Protein AF-A0A8H8R1P2-F1 (afdb_monomer)

Secondary structure (DSSP, 8-state):
----TTPPP-HHHHHHIIIIIIIIIIIT-TTS-S--TTS-----HHHHHHHHHHHHTT-

Radius of gyration: 12.66 Å; Cα contacts (8 Å, |Δi|>4): 32; chains: 1; bounding box: 28×23×30 Å

Solvent-accessible surface area (backbone atoms only — not comparable to full-atom values): 3798 Å² total; per-residue (Å²): 135,90,75,65,94,84,61,72,89,53,66,66,58,54,49,46,46,45,58,68,36,43,41,55,56,35,67,66,28,91,86,44,74,83,71,57,80,90,73,55,68,79,92,40,68,69,38,51,55,51,49,52,56,55,55,56,73,78,106

Sequence (59 aa):
MLTDTGTLNMRNVLHQIYVNLWVEYVVKNPICPVEHPGGEGVANEKFEMGLETFVKGFV

InterPro domains:
  IPR007233 Trafficking protein particle complex subunit [PF04099] (1-56)
  IPR007233 Trafficking protein particle complex subunit [PTHR23249] (1-57)
  IPR011012 Longin-like domain superfamily [SSF64356] (1-58)

Nearest PDB structures (foldseek):
  2j3t-assembly1_C  TM=9.208E-01  e=4.135E-03  Mus musculus
  7u05-assembly1_G  TM=8.401E-01  e=9.952E-02  Saccharomyces cerevisiae
  7e2d-assembly1_D  TM=8.452E-01  e=6.438E-01  Saccharomyces cerevisiae S288C

pLDDT: mean 82.33, std 10.24, range [56.78, 93.12]

Mean predicted aligned error: 5.78 Å

Foldseek 3Di:
DDDDPPDDDCPVVVVCLCPVQCCVQAVPPPPFDNDDPPPPPRPGVSSVVVVVVSVVVVD

Structure (mmCIF, N/CA/C/O backbone):
data_AF-A0A8H8R1P2-F1
#
_entry.id   AF-A0A8H8R1P2-F1
#
loop_
_atom_site.group_PDB
_atom_site.id
_atom_site.type_symbol
_atom_site.label_atom_id
_atom_site.label_alt_id
_atom_site.label_comp_id
_atom_site.label_asym_id
_atom_site.label_entity_id
_atom_site.label_seq_id
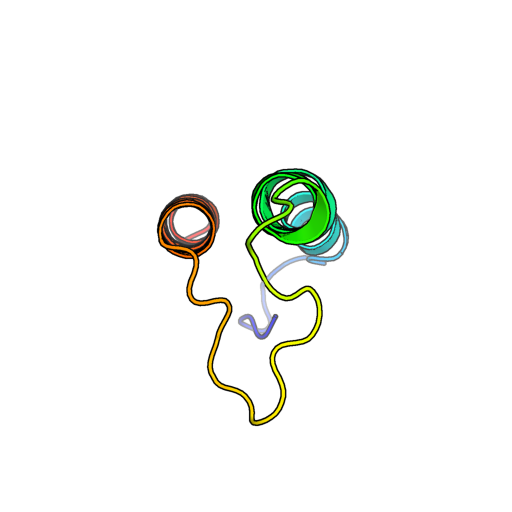_atom_site.pdbx_PDB_ins_code
_atom_site.Cartn_x
_atom_site.Cartn_y
_atom_site.Cartn_z
_atom_site.occupancy
_atom_site.B_iso_or_equiv
_atom_site.auth_seq_id
_atom_site.auth_comp_id
_atom_site.auth_asym_id
_atom_site.auth_atom_id
_atom_site.pdbx_PDB_model_num
ATOM 1 N N . MET A 1 1 ? -8.517 -3.428 1.019 1.00 80.31 1 MET A N 1
ATOM 2 C CA . MET A 1 1 ? -7.939 -3.708 2.348 1.00 80.31 1 MET A CA 1
ATOM 3 C C . MET A 1 1 ? -9.081 -4.132 3.243 1.00 80.31 1 MET A C 1
ATOM 5 O O . MET A 1 1 ? -10.057 -3.397 3.319 1.00 80.31 1 MET A O 1
ATOM 9 N N . LEU A 1 2 ? -9.006 -5.338 3.798 1.00 86.62 2 LEU A N 1
ATOM 10 C CA . LEU A 1 2 ? -9.971 -5.813 4.785 1.00 86.62 2 LEU A CA 1
ATOM 11 C C . LEU A 1 2 ? -9.444 -5.426 6.167 1.00 86.62 2 LEU A C 1
ATOM 13 O O . LEU A 1 2 ? -8.261 -5.613 6.437 1.00 86.62 2 LEU A O 1
ATOM 17 N N . THR A 1 3 ? -10.311 -4.861 6.996 1.00 87.38 3 THR A N 1
ATOM 18 C CA . THR A 1 3 ? -10.014 -4.422 8.365 1.00 87.38 3 THR A CA 1
ATOM 19 C C . THR A 1 3 ? -11.132 -4.894 9.288 1.00 87.38 3 THR A C 1
ATOM 21 O O . THR A 1 3 ? -12.163 -5.382 8.816 1.00 87.38 3 THR A O 1
ATOM 24 N N . ASP A 1 4 ? -10.955 -4.750 10.599 1.00 89.69 4 ASP A N 1
ATOM 25 C CA . ASP A 1 4 ? -12.056 -4.920 11.542 1.00 89.69 4 ASP A CA 1
ATOM 26 C C . ASP A 1 4 ? -13.130 -3.826 11.351 1.00 89.69 4 ASP A C 1
ATOM 28 O O . ASP A 1 4 ? -12.913 -2.811 10.683 1.00 89.69 4 ASP A O 1
ATOM 32 N N . THR A 1 5 ? -14.306 -4.032 11.944 1.00 88.88 5 THR A N 1
ATOM 33 C CA . THR A 1 5 ? -15.464 -3.133 11.803 1.00 88.88 5 THR A CA 1
ATOM 34 C C . THR A 1 5 ? -15.352 -1.827 12.595 1.00 88.88 5 THR A C 1
ATOM 36 O O . THR A 1 5 ? -16.163 -0.930 12.379 1.00 88.88 5 THR A O 1
ATOM 39 N N . GLY A 1 6 ? -14.407 -1.720 13.533 1.00 88.50 6 GLY A N 1
ATOM 40 C CA . GLY A 1 6 ? -14.124 -0.502 14.300 1.00 88.50 6 GLY A CA 1
ATOM 41 C C . GLY A 1 6 ? -13.119 0.424 13.616 1.00 88.50 6 GLY A C 1
ATOM 42 O O . GLY A 1 6 ? -12.995 1.590 13.995 1.00 88.50 6 GLY A O 1
ATOM 43 N N . THR A 1 7 ? -12.428 -0.069 12.591 1.00 86.31 7 THR A N 1
ATOM 44 C CA . THR A 1 7 ? -11.445 0.703 11.843 1.00 86.31 7 THR A CA 1
ATOM 45 C C . THR A 1 7 ? -12.096 1.820 11.013 1.00 86.31 7 THR A C 1
ATOM 47 O O . THR A 1 7 ? -13.075 1.623 10.290 1.00 86.31 7 THR A O 1
ATOM 50 N N . LEU A 1 8 ? -11.518 3.023 11.108 1.00 87.62 8 LEU A N 1
ATOM 51 C CA . LEU A 1 8 ? -11.919 4.202 10.337 1.00 87.62 8 LEU A CA 1
ATOM 52 C C . LEU A 1 8 ? -11.685 4.012 8.829 1.00 87.62 8 LEU A C 1
ATOM 54 O O . LEU A 1 8 ? -10.958 3.129 8.386 1.00 87.62 8 LEU A O 1
ATOM 58 N N . ASN A 1 9 ? -12.271 4.893 8.017 1.00 87.38 9 ASN A N 1
ATOM 59 C CA . ASN A 1 9 ? -12.114 4.858 6.565 1.00 87.38 9 ASN A CA 1
ATOM 60 C C . ASN A 1 9 ? -10.632 4.862 6.132 1.00 87.38 9 ASN A C 1
ATOM 62 O O . ASN A 1 9 ? -9.909 5.835 6.340 1.00 87.38 9 ASN A O 1
ATOM 66 N N . MET A 1 10 ? -10.225 3.807 5.427 1.00 89.69 10 MET A N 1
ATOM 67 C CA . MET A 1 10 ? -8.851 3.589 4.967 1.00 89.69 10 MET A CA 1
ATOM 68 C C . MET A 1 10 ? -8.541 4.171 3.579 1.00 89.69 10 MET A C 1
ATOM 70 O O . MET A 1 10 ? -7.481 3.894 3.020 1.00 89.69 10 MET A O 1
ATOM 74 N N . ARG A 1 11 ? -9.415 5.004 2.991 1.00 91.88 11 ARG A N 1
ATOM 75 C CA . ARG A 1 11 ? -9.188 5.587 1.651 1.00 91.88 11 ARG A CA 1
ATOM 76 C C . ARG A 1 11 ? -7.852 6.325 1.537 1.00 91.88 11 ARG A C 1
ATOM 78 O O . ARG A 1 11 ? -7.144 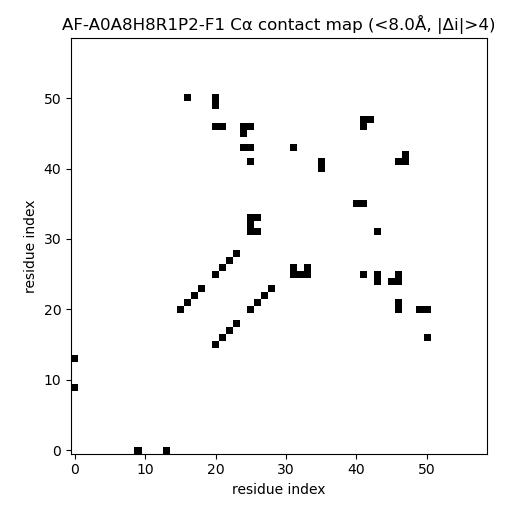6.147 0.550 1.00 91.88 11 ARG A O 1
ATOM 85 N N . ASN A 1 12 ? -7.501 7.128 2.541 1.00 90.88 12 ASN A N 1
ATOM 86 C CA . ASN A 1 12 ? -6.240 7.875 2.542 1.00 90.88 12 ASN A CA 1
ATOM 87 C C . ASN A 1 12 ? -5.031 6.941 2.662 1.00 90.88 12 ASN A C 1
ATOM 89 O O . ASN A 1 12 ? -4.033 7.150 1.980 1.00 90.88 12 ASN A O 1
ATOM 93 N N . VAL A 1 13 ? -5.147 5.88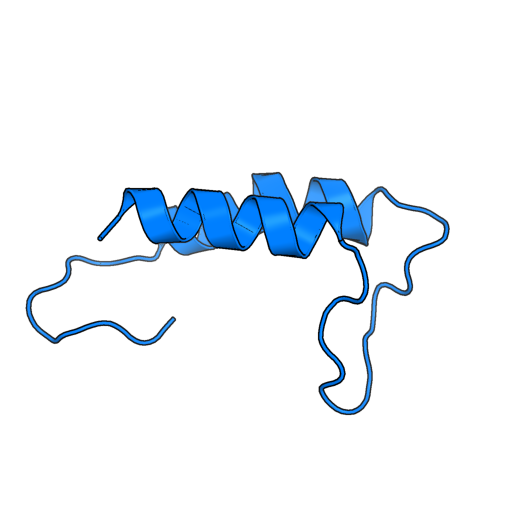4 3.468 1.00 91.25 13 VAL A N 1
ATOM 94 C CA . VAL A 1 13 ? -4.098 4.872 3.648 1.00 91.25 13 VAL A CA 1
ATOM 95 C C . VAL A 1 13 ? -3.872 4.096 2.350 1.00 91.25 13 VAL A C 1
ATOM 97 O O . VAL A 1 13 ? -2.741 3.966 1.892 1.00 91.25 13 VAL A O 1
ATOM 100 N N . LEU A 1 14 ? -4.946 3.672 1.681 1.00 92.19 14 LEU A N 1
ATOM 101 C CA . LEU A 1 14 ? -4.873 3.045 0.358 1.00 92.19 14 LEU A CA 1
ATOM 102 C C . LEU A 1 14 ? -4.222 3.964 -0.681 1.00 92.19 14 LEU A C 1
ATOM 104 O O . LEU A 1 14 ? -3.401 3.514 -1.478 1.00 92.19 14 LEU A O 1
ATOM 108 N N . HIS A 1 15 ? -4.554 5.256 -0.659 1.00 93.12 15 HIS A N 1
ATOM 109 C CA . HIS A 1 15 ? -3.935 6.230 -1.552 1.00 93.12 15 HIS A CA 1
ATOM 110 C C . HIS A 1 15 ? -2.433 6.404 -1.269 1.00 93.12 15 HIS A C 1
ATOM 112 O O . HIS A 1 15 ? -1.641 6.497 -2.203 1.00 93.12 15 HIS A O 1
ATOM 118 N N . GLN A 1 16 ? -2.017 6.389 0.001 1.00 90.75 16 GLN A N 1
ATOM 119 C CA . GLN A 1 16 ? -0.599 6.423 0.370 1.00 90.75 16 GLN A CA 1
ATOM 120 C C . GLN A 1 16 ? 0.153 5.174 -0.098 1.00 90.75 16 GLN A C 1
ATOM 122 O O . GLN A 1 16 ? 1.254 5.311 -0.624 1.00 90.75 16 GLN A O 1
ATOM 127 N N . ILE A 1 17 ? -0.446 3.982 0.014 1.00 91.31 17 ILE A N 1
ATOM 128 C CA . ILE A 1 17 ? 0.134 2.742 -0.530 1.00 91.31 17 ILE A CA 1
ATOM 129 C C . ILE A 1 17 ? 0.324 2.869 -2.046 1.00 91.31 17 ILE A C 1
ATOM 131 O O . ILE A 1 17 ? 1.387 2.543 -2.571 1.00 91.31 17 ILE A O 1
ATOM 135 N N . TYR A 1 18 ? -0.674 3.398 -2.756 1.00 90.94 18 TYR A N 1
ATOM 136 C CA . TYR A 1 18 ? -0.574 3.594 -4.199 1.00 90.94 18 TYR A CA 1
ATOM 137 C C . TYR A 1 18 ? 0.560 4.559 -4.584 1.00 90.94 18 TYR A C 1
ATOM 139 O O . TYR A 1 18 ? 1.415 4.223 -5.400 1.00 90.94 18 TYR A O 1
ATOM 147 N N . VAL A 1 19 ? 0.606 5.753 -3.991 1.00 92.62 19 VAL A N 1
ATOM 148 C CA . VAL A 1 19 ? 1.579 6.779 -4.397 1.00 92.62 19 VAL A CA 1
ATOM 149 C C . VAL A 1 19 ? 2.995 6.452 -3.920 1.00 92.62 19 VAL A C 1
ATOM 151 O O . VAL A 1 19 ? 3.936 6.553 -4.702 1.00 92.62 19 VAL A O 1
ATOM 154 N N . ASN A 1 20 ? 3.162 6.055 -2.657 1.00 91.38 20 ASN A N 1
ATOM 155 C CA . ASN A 1 20 ? 4.488 5.935 -2.045 1.00 91.38 20 ASN A CA 1
ATOM 156 C C . ASN A 1 20 ? 5.136 4.565 -2.257 1.00 91.38 20 ASN A C 1
ATOM 158 O O . ASN A 1 20 ? 6.358 4.477 -2.224 1.00 91.38 20 ASN A O 1
ATOM 162 N N . LEU A 1 21 ? 4.344 3.503 -2.438 1.00 90.50 21 LEU A N 1
ATOM 163 C CA . LEU A 1 21 ? 4.871 2.150 -2.626 1.00 90.50 21 LEU A CA 1
ATOM 164 C C . LEU A 1 21 ? 4.709 1.701 -4.078 1.00 90.50 21 LEU A C 1
ATOM 166 O O . LEU A 1 21 ? 5.700 1.397 -4.736 1.00 90.50 21 LEU A O 1
ATOM 170 N N . TRP A 1 22 ? 3.480 1.683 -4.602 1.00 87.75 22 TRP A N 1
ATOM 171 C CA . TRP A 1 22 ? 3.214 1.129 -5.936 1.00 87.75 22 TRP A CA 1
ATOM 172 C C . TRP A 1 22 ? 3.858 1.955 -7.054 1.00 87.75 22 TRP A C 1
ATOM 174 O O . TRP A 1 22 ? 4.615 1.425 -7.866 1.00 87.75 22 TRP A O 1
ATOM 184 N N . VAL A 1 23 ? 3.609 3.266 -7.097 1.00 89.44 23 VAL A N 1
ATOM 185 C CA . VAL A 1 23 ? 4.201 4.118 -8.138 1.00 89.44 23 VAL A CA 1
ATOM 186 C C . VAL A 1 23 ? 5.729 4.143 -8.028 1.00 89.44 23 VAL A C 1
ATOM 188 O O . VAL A 1 23 ? 6.414 4.073 -9.046 1.00 89.44 23 VAL A O 1
ATOM 191 N N . GLU A 1 24 ? 6.268 4.201 -6.810 1.00 88.56 24 GLU A N 1
ATOM 192 C CA . GLU A 1 24 ? 7.711 4.302 -6.577 1.00 88.56 24 GLU A CA 1
ATOM 193 C C . GLU A 1 24 ? 8.473 3.019 -6.927 1.00 88.56 24 GLU A C 1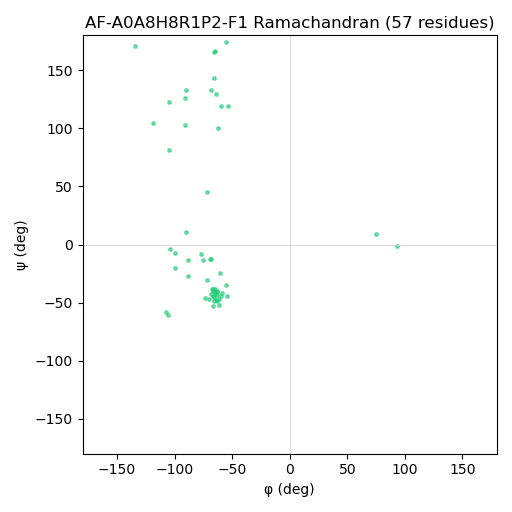
ATOM 195 O O . GLU A 1 24 ? 9.495 3.076 -7.609 1.00 88.56 24 GLU A O 1
ATOM 200 N N . TYR A 1 25 ? 7.986 1.860 -6.482 1.00 85.19 25 TYR A N 1
ATOM 201 C CA . TYR A 1 25 ? 8.733 0.606 -6.596 1.00 85.19 25 TYR A CA 1
ATOM 202 C C . TYR A 1 25 ? 8.296 -0.277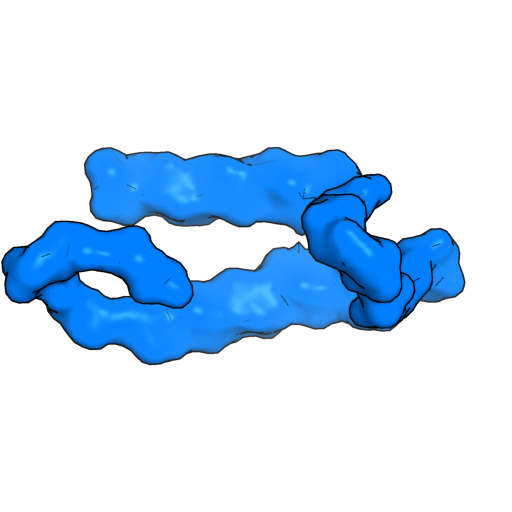 -7.764 1.00 85.19 25 TYR A C 1
ATOM 204 O O . TYR A 1 25 ? 9.095 -1.108 -8.195 1.00 85.19 25 TYR A O 1
ATOM 212 N N . VAL A 1 26 ? 7.085 -0.090 -8.298 1.00 84.44 26 VAL A N 1
ATOM 213 C CA . VAL A 1 26 ? 6.556 -0.875 -9.428 1.00 84.44 26 VAL A CA 1
ATOM 214 C C . VAL A 1 26 ? 6.566 -0.046 -10.706 1.00 84.44 26 VAL A C 1
ATOM 216 O O . VAL A 1 26 ? 7.287 -0.378 -11.638 1.00 84.44 26 VAL A O 1
ATOM 219 N N . VAL A 1 27 ? 5.844 1.080 -10.744 1.00 86.19 27 VAL A N 1
ATOM 220 C CA . VAL A 1 27 ? 5.668 1.865 -11.986 1.00 86.19 27 VAL A CA 1
ATOM 221 C C . VAL A 1 27 ? 6.965 2.535 -12.439 1.00 86.19 27 VAL A C 1
ATOM 223 O O . VAL A 1 27 ? 7.283 2.532 -13.626 1.00 86.19 27 VAL A O 1
ATOM 226 N N . LYS A 1 28 ? 7.727 3.121 -11.510 1.00 85.44 28 LYS A N 1
ATOM 227 C CA . LYS A 1 28 ? 9.016 3.754 -11.832 1.00 85.44 28 LYS A CA 1
ATOM 228 C C . LYS A 1 28 ? 10.148 2.752 -12.045 1.00 85.44 28 LYS A C 1
ATOM 230 O O . LYS A 1 28 ? 11.229 3.170 -12.453 1.00 85.44 28 LYS A O 1
ATOM 235 N N . ASN A 1 29 ? 9.941 1.467 -11.763 1.00 78.75 29 ASN A N 1
ATOM 236 C CA . ASN A 1 29 ? 10.967 0.453 -11.932 1.00 78.75 29 ASN A CA 1
ATOM 237 C C . ASN A 1 29 ? 10.881 -0.153 -13.347 1.00 78.75 29 ASN A C 1
ATOM 239 O O . ASN A 1 29 ? 10.024 -1.000 -13.588 1.00 78.75 29 ASN A O 1
ATOM 243 N N . PRO A 1 30 ? 11.771 0.223 -14.284 1.00 74.06 30 PRO A N 1
ATOM 244 C CA . PRO A 1 30 ? 11.650 -0.155 -15.695 1.00 74.06 30 PRO A CA 1
ATOM 245 C C . PRO A 1 30 ? 11.851 -1.655 -15.960 1.00 74.06 30 PRO A C 1
ATOM 247 O O . PRO A 1 30 ? 11.571 -2.117 -17.061 1.00 74.06 30 PRO A O 1
ATOM 250 N N . ILE A 1 31 ? 12.356 -2.407 -14.976 1.00 75.19 31 ILE A N 1
ATOM 251 C CA . ILE A 1 31 ? 12.554 -3.862 -15.056 1.00 75.19 31 ILE A CA 1
ATOM 252 C C . ILE A 1 31 ? 11.441 -4.654 -14.354 1.00 75.19 31 ILE A C 1
ATOM 254 O O . ILE A 1 31 ? 11.427 -5.880 -14.437 1.00 75.19 31 ILE A O 1
ATOM 258 N N . CYS A 1 32 ? 10.527 -3.981 -13.648 1.00 68.19 32 CYS A N 1
ATOM 259 C CA . CYS A 1 32 ? 9.409 -4.629 -12.976 1.00 68.19 32 CYS A CA 1
ATOM 260 C C . CYS A 1 32 ? 8.204 -4.665 -13.928 1.00 68.19 32 CYS A C 1
ATOM 262 O O . CYS A 1 32 ? 7.820 -3.617 -14.453 1.00 68.19 32 CYS A O 1
ATOM 264 N N . PRO A 1 33 ? 7.604 -5.838 -14.188 1.00 68.88 33 PRO A N 1
ATOM 265 C CA . PRO A 1 33 ? 6.390 -5.898 -14.988 1.00 68.88 33 PRO A CA 1
ATOM 266 C C . PRO A 1 33 ? 5.264 -5.154 -14.260 1.00 68.88 33 PRO A C 1
ATOM 268 O O . PRO A 1 33 ? 5.027 -5.381 -13.081 1.00 68.88 33 PRO A O 1
ATOM 271 N 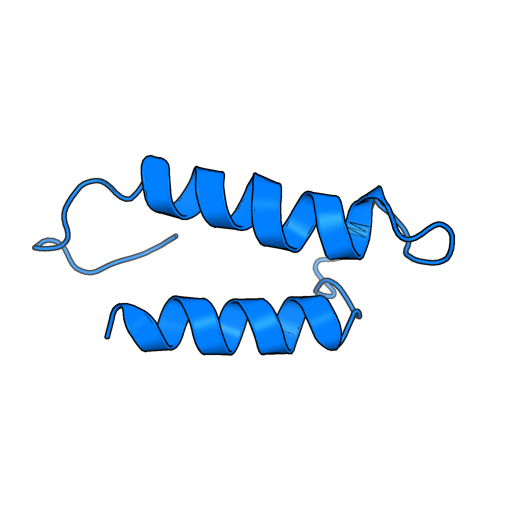N . VAL A 1 34 ? 4.580 -4.245 -14.960 1.00 66.00 34 VAL A N 1
ATOM 272 C CA . VAL A 1 34 ? 3.487 -3.436 -14.382 1.00 66.00 34 VAL A CA 1
ATOM 273 C C . VAL A 1 34 ? 2.234 -4.281 -14.137 1.00 66.00 34 VAL A C 1
ATOM 275 O O . VAL A 1 34 ? 1.466 -4.018 -13.212 1.00 66.00 34 VAL A O 1
ATOM 278 N N . GLU A 1 35 ? 2.033 -5.307 -14.960 1.00 66.56 35 GLU A N 1
ATOM 279 C CA . GLU A 1 35 ? 0.964 -6.283 -14.806 1.00 66.56 35 GLU A CA 1
ATOM 280 C C . GLU A 1 35 ? 1.562 -7.584 -14.275 1.00 66.56 35 GLU A C 1
ATOM 282 O O . GLU A 1 35 ? 2.457 -8.163 -14.891 1.00 66.56 35 GLU A O 1
ATOM 287 N N . HIS A 1 36 ? 1.056 -8.042 -13.130 1.00 68.56 36 HIS A N 1
ATOM 288 C CA . HIS A 1 36 ? 1.391 -9.337 -12.542 1.00 68.56 36 HIS A CA 1
ATOM 289 C C . HIS A 1 36 ? 0.209 -10.297 -12.769 1.00 68.56 36 HIS A C 1
ATOM 291 O O . HIS A 1 36 ? -0.677 -10.416 -11.913 1.00 68.56 36 HIS A O 1
ATOM 297 N N . PRO A 1 37 ? 0.097 -10.910 -13.963 1.00 56.78 37 PRO A N 1
ATOM 298 C CA . PRO A 1 37 ? -0.994 -11.826 -14.264 1.00 56.78 37 PRO A CA 1
ATOM 299 C C . PRO A 1 37 ? -0.901 -13.085 -13.392 1.00 56.78 37 PRO A C 1
ATOM 301 O O . PRO A 1 37 ? 0.181 -13.588 -13.121 1.00 56.78 37 PRO A O 1
ATOM 304 N N . GLY A 1 38 ? -2.050 -13.616 -12.968 1.00 62.03 38 GLY A N 1
ATOM 305 C CA . GLY A 1 38 ? -2.124 -14.874 -12.210 1.00 62.03 38 GLY A CA 1
ATOM 306 C C . GLY A 1 38 ? -2.116 -14.734 -10.686 1.00 62.03 38 GLY A C 1
ATOM 307 O O . GLY A 1 38 ? -2.249 -15.740 -9.996 1.00 62.03 38 GLY A O 1
ATOM 308 N N . GLY A 1 39 ? -2.027 -13.514 -10.147 1.00 57.81 39 GLY A N 1
ATOM 309 C CA . GLY A 1 39 ? -2.059 -13.294 -8.697 1.00 57.81 39 GLY A CA 1
ATOM 310 C C . GLY A 1 39 ? -0.764 -13.679 -7.978 1.00 57.81 39 GLY A C 1
ATOM 311 O O . GLY A 1 39 ? -0.733 -13.663 -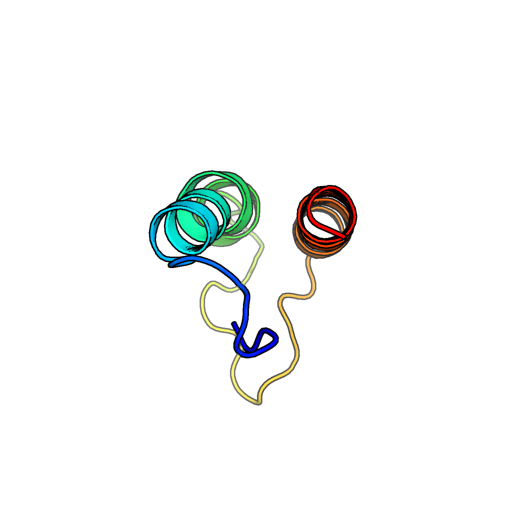6.749 1.00 57.81 39 GLY A O 1
ATOM 312 N N . GLU A 1 40 ? 0.304 -13.982 -8.722 1.00 62.84 40 GLU A N 1
ATOM 313 C CA . GLU A 1 40 ? 1.659 -13.877 -8.189 1.00 62.84 40 GLU A CA 1
ATOM 314 C C . GLU A 1 40 ? 1.840 -12.415 -7.777 1.00 62.84 40 GLU A C 1
ATOM 316 O O . GLU A 1 40 ? 1.626 -11.508 -8.580 1.00 62.84 40 GLU A O 1
ATOM 321 N N . GLY A 1 41 ? 2.094 -12.171 -6.493 1.00 63.66 41 GLY A N 1
ATOM 322 C CA . GLY A 1 41 ? 2.233 -10.822 -5.960 1.00 63.66 41 GLY A CA 1
ATOM 323 C C . GLY A 1 41 ? 3.292 -10.006 -6.704 1.00 63.66 41 GLY A C 1
ATOM 324 O O . GLY A 1 41 ? 4.032 -10.496 -7.559 1.00 63.66 41 GLY A O 1
ATOM 325 N N . VAL A 1 42 ? 3.390 -8.726 -6.355 1.00 71.25 42 VAL A N 1
ATOM 326 C CA . VAL A 1 42 ? 4.473 -7.879 -6.853 1.00 71.25 42 VAL A CA 1
ATOM 327 C C . VAL A 1 42 ? 5.789 -8.465 -6.338 1.00 71.25 42 VAL A C 1
ATOM 329 O O . VAL A 1 42 ? 6.148 -8.224 -5.192 1.00 71.25 42 VAL A O 1
ATOM 332 N N . ALA A 1 43 ? 6.509 -9.217 -7.174 1.00 69.94 43 ALA A N 1
ATOM 333 C CA . ALA A 1 43 ? 7.790 -9.859 -6.853 1.00 69.94 43 ALA A CA 1
ATOM 334 C C . ALA A 1 43 ? 8.944 -8.838 -6.741 1.00 69.94 43 ALA A C 1
ATOM 336 O O . ALA A 1 43 ? 10.021 -8.991 -7.315 1.00 69.94 43 ALA A O 1
ATOM 337 N N . ASN A 1 44 ? 8.687 -7.733 -6.048 1.00 80.06 44 ASN A N 1
ATOM 338 C CA . ASN A 1 44 ? 9.610 -6.655 -5.773 1.00 80.06 44 ASN A CA 1
ATOM 339 C C . ASN A 1 44 ? 9.781 -6.564 -4.258 1.00 80.06 44 ASN A C 1
ATOM 341 O O . ASN A 1 44 ? 8.922 -6.033 -3.556 1.00 80.06 44 ASN A O 1
ATOM 345 N N . GLU A 1 45 ? 10.919 -7.046 -3.762 1.00 83.69 45 GLU A N 1
ATOM 346 C CA . GLU A 1 45 ? 11.218 -7.085 -2.326 1.00 83.69 45 GLU A CA 1
ATOM 347 C C . GLU A 1 45 ? 11.097 -5.710 -1.654 1.00 83.69 45 GLU A C 1
ATOM 349 O O . GLU A 1 45 ? 10.644 -5.612 -0.517 1.00 83.69 45 GLU A O 1
ATOM 354 N N . LYS A 1 46 ? 11.454 -4.617 -2.346 1.00 83.94 46 LYS A N 1
ATOM 355 C CA . LYS A 1 46 ? 11.329 -3.262 -1.779 1.00 83.94 46 LYS A CA 1
ATOM 356 C C . LYS A 1 46 ? 9.870 -2.877 -1.564 1.00 83.94 46 LYS A C 1
ATOM 358 O O . LYS A 1 46 ? 9.553 -2.248 -0.556 1.00 83.94 46 LYS A O 1
ATOM 363 N N . PHE A 1 47 ? 8.997 -3.264 -2.493 1.00 87.44 47 PHE A N 1
ATOM 364 C CA . PHE A 1 47 ? 7.562 -3.065 -2.349 1.00 87.44 47 PHE A CA 1
ATOM 365 C C . PHE A 1 47 ? 7.003 -3.900 -1.192 1.00 87.44 47 PHE A C 1
ATOM 367 O O . PHE A 1 47 ? 6.318 -3.343 -0.338 1.00 87.44 47 PHE A O 1
ATOM 374 N N . GLU A 1 48 ? 7.330 -5.194 -1.121 1.00 86.94 48 GLU A N 1
ATOM 375 C CA . GLU A 1 48 ? 6.825 -6.084 -0.066 1.00 86.94 48 GLU A CA 1
ATOM 376 C C . GLU A 1 48 ? 7.292 -5.657 1.331 1.00 86.94 48 GLU A C 1
ATOM 378 O O . GLU A 1 48 ? 6.461 -5.471 2.220 1.00 86.94 48 GLU A O 1
ATOM 383 N N . MET A 1 49 ? 8.590 -5.394 1.518 1.00 88.94 49 MET A N 1
ATOM 384 C CA . MET A 1 49 ? 9.129 -4.923 2.802 1.00 88.94 49 MET A CA 1
ATOM 385 C C . MET A 1 49 ? 8.556 -3.560 3.207 1.00 88.94 49 MET A C 1
ATOM 387 O O . MET A 1 49 ? 8.257 -3.322 4.383 1.00 88.94 49 MET A O 1
ATOM 391 N N . GLY A 1 50 ? 8.414 -2.645 2.241 1.00 89.44 50 GLY A N 1
ATOM 392 C CA . GLY A 1 50 ? 7.841 -1.322 2.471 1.00 89.44 50 GLY A CA 1
ATOM 393 C C . GLY A 1 50 ? 6.372 -1.404 2.877 1.00 89.44 50 GLY A C 1
ATOM 394 O O . GLY A 1 50 ? 5.959 -0.737 3.826 1.00 89.44 50 GLY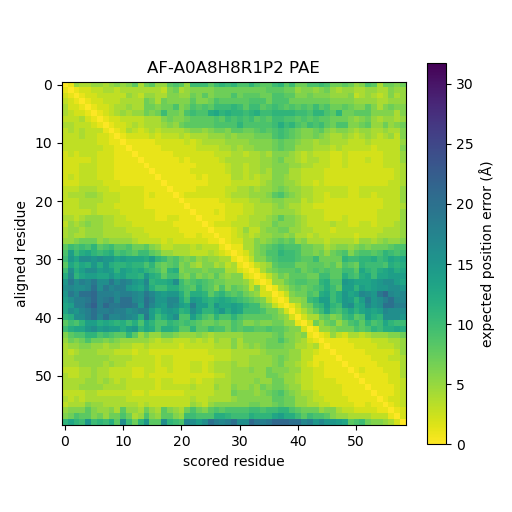 A O 1
ATOM 395 N N . LEU A 1 51 ? 5.600 -2.266 2.212 1.00 89.94 51 LEU A N 1
ATOM 396 C CA . LEU A 1 51 ? 4.201 -2.517 2.538 1.00 89.94 51 LEU A CA 1
ATOM 397 C C . LEU A 1 51 ? 4.048 -3.187 3.905 1.00 89.94 51 LEU A C 1
ATOM 399 O O . LEU A 1 51 ? 3.210 -2.753 4.691 1.00 89.94 51 LEU A O 1
ATOM 403 N N . GLU A 1 52 ? 4.864 -4.195 4.218 1.00 90.19 52 GLU A N 1
ATOM 404 C CA . GLU A 1 52 ? 4.827 -4.883 5.511 1.00 90.19 52 GLU A CA 1
ATOM 405 C C . GLU A 1 52 ? 5.133 -3.918 6.664 1.00 90.19 52 GLU A C 1
ATOM 407 O O . GLU A 1 52 ? 4.397 -3.868 7.651 1.00 90.19 52 GLU A O 1
ATOM 412 N N . THR A 1 53 ? 6.181 -3.102 6.520 1.00 89.94 53 THR A N 1
ATOM 413 C CA . THR A 1 53 ? 6.551 -2.084 7.515 1.00 89.94 53 THR A CA 1
ATOM 414 C C . THR A 1 53 ? 5.451 -1.038 7.673 1.00 89.94 53 THR A C 1
ATOM 416 O O . THR A 1 53 ? 5.106 -0.664 8.793 1.00 89.94 53 THR A O 1
ATOM 419 N N . PHE A 1 54 ? 4.872 -0.583 6.559 1.00 90.19 54 PHE A N 1
ATOM 420 C CA . PHE A 1 54 ? 3.802 0.407 6.569 1.00 90.19 54 PHE A CA 1
ATOM 421 C C . PHE A 1 54 ? 2.549 -0.123 7.269 1.00 90.19 54 PHE A C 1
ATOM 423 O O . PHE A 1 54 ? 2.026 0.549 8.150 1.00 90.19 54 PHE A O 1
ATOM 430 N N . VAL A 1 55 ? 2.097 -1.338 6.940 1.00 88.75 55 VAL A N 1
ATOM 431 C CA . VAL A 1 55 ? 0.899 -1.953 7.538 1.00 88.75 55 VAL A CA 1
ATOM 432 C C . VAL A 1 55 ? 1.098 -2.251 9.025 1.00 88.75 55 VAL A C 1
ATOM 434 O O . VAL A 1 55 ? 0.196 -1.975 9.813 1.00 88.75 55 VAL A O 1
ATOM 437 N N . LYS A 1 56 ? 2.279 -2.735 9.438 1.00 88.50 56 LYS A N 1
ATOM 438 C CA . LYS A 1 56 ? 2.605 -2.937 10.863 1.00 88.50 56 LYS A CA 1
ATOM 439 C C . LYS A 1 56 ? 2.553 -1.648 11.683 1.00 88.50 56 LYS A C 1
ATOM 441 O O . LYS A 1 56 ? 2.324 -1.722 12.880 1.00 88.50 56 LYS A O 1
ATOM 446 N N . GLY A 1 57 ? 2.735 -0.481 11.063 1.00 83.81 57 GLY A N 1
ATOM 447 C CA . GLY A 1 57 ? 2.595 0.811 11.740 1.00 83.81 57 GLY A CA 1
ATOM 448 C C . GLY A 1 57 ? 1.157 1.177 12.137 1.00 83.81 57 GLY A C 1
ATOM 449 O O . GLY A 1 57 ? 0.977 2.131 12.890 1.00 83.81 57 GLY A O 1
ATOM 450 N N . PHE A 1 58 ? 0.146 0.455 11.636 1.00 76.19 58 PHE A N 1
ATOM 451 C CA . PHE A 1 58 ? -1.274 0.680 11.948 1.00 76.19 58 PHE A CA 1
ATOM 452 C C . PHE A 1 58 ? -1.865 -0.344 12.933 1.00 76.19 58 PHE A C 1
ATOM 454 O O . PHE A 1 58 ? -3.038 -0.208 13.281 1.00 76.19 58 PHE A O 1
ATOM 461 N N . VAL A 1 59 ? -1.090 -1.359 13.340 1.00 6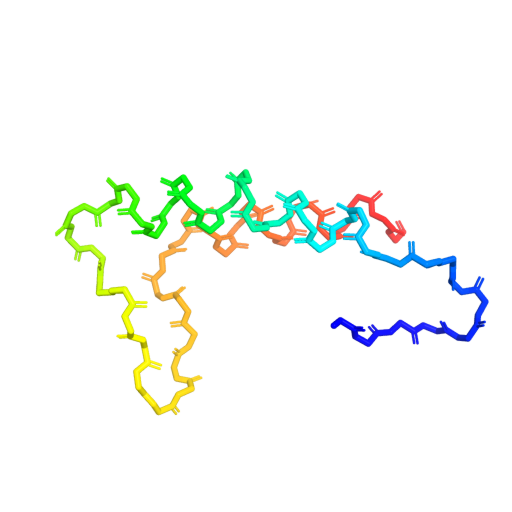2.56 59 VAL A N 1
ATOM 462 C CA . VAL A 1 59 ? -1.492 -2.425 14.281 1.00 62.56 59 VAL A CA 1
ATOM 463 C C . VAL A 1 59 ? -0.977 -2.131 15.683 1.00 62.56 59 VAL A C 1
ATOM 465 O O . VAL A 1 59 ? 0.190 -1.698 15.802 1.00 62.56 59 VAL A O 1
#

Organism: NCBI:txid1316788